Protein AF-A0A9P8L821-F1 (afdb_monomer)

Sequence (144 aa):
MRPSTRLLAAAARFLEPGTPTGLTGLFTHPAPRSTLIYLYSSTLDKLRALPESSVYRRSTEALTKQRLKIVESIEPAGYKEWQERVKRQLAERAEASVAPEGGVALEGGGRLRAVYDNREFVATKLEPEYDEREVEWDGETGSP

pLDDT: mean 72.11, std 20.36, range [26.19, 97.94]

Nearest PDB structures (foldseek):
  7zm7-assembly1_F  TM=6.544E-01  e=6.321E-09  Thermochaetoides thermophila DSM 1495
  7aqr-assembly1_V  TM=5.957E-01  e=1.735E-03  Arabidopsis thaliana
  7zeb-assembly1_f  TM=6.210E-01  e=1.540E-02  Ovis aries
  8e73-assembly1_A5  TM=4.551E-01  e=1.191E-02  Vigna radiata
  8ueo-assembly1_1V  TM=6.867E-01  e=1.768E-01  Sus scrofa

Foldseek 3Di:
DPDPPPPPPPVDVDDDFQPDPSDPPDTDHHDVLLVLLVVLLVVLVVLVVDDPPDPVSVVSNVVSVVVNVVSVPDDDPCNVVVVVVVVVVCVVVVVVDPDDPDDQDDDPDAQRFDQGPNDTGGHDDDDPDDDCVVDPDPPDDDDD

Secondary structure (DSSP, 8-state):
------------SSPPTT-B-SSTT-BPPS-HHHHHHHHHHHHHHHHHTS-TT-HHHHHHHHHHHHHHHHHHH-PPTTHHHHHHHHHHHHHHHHHH----TT----SSSPPEEEEETTEEEEEPPPPP---TTTS---S-----

Mean predicted aligned error: 13.56 Å

Organism: NCBI:txid265104

Solvent-accessible surface area (backbone atoms only — not comparable to full-atom values): 9538 Å² total; per-residue (Å²): 132,82,82,82,74,73,74,68,73,73,88,57,96,67,83,59,59,70,39,77,70,82,48,89,96,41,63,33,65,81,59,58,68,65,49,50,51,52,50,44,54,54,49,54,58,61,44,64,79,50,61,83,85,37,67,67,47,53,53,50,47,54,53,44,54,51,52,47,52,54,60,68,71,58,80,63,89,65,47,65,62,48,50,52,53,50,51,50,54,48,49,61,45,48,74,72,55,84,70,76,90,91,67,88,82,84,76,84,94,69,64,48,75,47,76,52,94,96,39,82,39,78,43,77,78,72,77,77,84,81,48,76,89,79,49,75,84,86,81,71,87,74,84,132

Radius of gyration: 20.3 Å; Cα contacts (8 Å, |Δi|>4): 74; chains: 1; bounding box: 46×42×58 Å

InterPro domains:
  IPR006806 NADH dehydrogenase [ubiquinone] 1 alpha subcomplex subunit 5 [PF04716] (25-92)
  IPR006806 NADH dehydrogenase [ubiquinone] 1 alpha subcomplex subunit 5 [PTHR12653] (18-80)

Structure (mmCIF, N/CA/C/O backbone):
data_AF-A0A9P8L821-F1
#
_entry.id   AF-A0A9P8L821-F1
#
loop_
_atom_site.group_PDB
_atom_site.id
_atom_site.type_symbol
_atom_site.label_atom_id
_atom_site.label_alt_id
_atom_site.label_comp_id
_atom_site.label_asym_id
_atom_site.label_entity_id
_atom_site.label_seq_id
_atom_site.pdbx_PDB_ins_code
_atom_site.Cartn_x
_atom_site.Cartn_y
_atom_site.Cartn_z
_atom_site.occupancy
_atom_site.B_iso_or_equiv
_atom_site.auth_seq_id
_atom_site.auth_comp_id
_atom_site.auth_asym_id
_atom_site.auth_atom_id
_atom_site.pdbx_PDB_model_num
ATOM 1 N N . MET A 1 1 ? -11.908 21.048 -39.666 1.00 52.88 1 MET A N 1
ATOM 2 C CA . MET A 1 1 ? -12.479 20.521 -38.406 1.00 52.88 1 MET A CA 1
ATOM 3 C C . MET A 1 1 ? -11.895 19.135 -38.194 1.00 52.88 1 MET A C 1
ATOM 5 O O . MET A 1 1 ? -12.103 18.280 -39.043 1.00 52.88 1 MET A O 1
ATOM 9 N N . ARG A 1 2 ? -11.058 18.939 -37.168 1.00 53.50 2 ARG A N 1
ATOM 10 C CA . ARG A 1 2 ? -10.464 17.623 -36.884 1.00 53.50 2 ARG A CA 1
ATOM 11 C C . ARG A 1 2 ? -11.549 16.732 -36.260 1.00 53.50 2 ARG A C 1
ATOM 13 O O . ARG A 1 2 ? -12.230 17.219 -35.358 1.00 53.50 2 ARG A O 1
ATOM 20 N N . PRO A 1 3 ? -11.757 15.497 -36.741 1.00 52.59 3 PRO A N 1
ATOM 21 C CA . PRO A 1 3 ? -12.810 14.634 -36.226 1.00 52.59 3 PRO A CA 1
ATOM 22 C C . PRO A 1 3 ? -12.539 14.319 -34.753 1.00 52.59 3 PRO A C 1
ATOM 24 O O . PRO A 1 3 ? -11.490 13.799 -34.385 1.00 52.59 3 PRO A O 1
ATOM 27 N N . SER A 1 4 ? -13.501 14.666 -33.907 1.00 54.91 4 SER A N 1
ATOM 28 C CA . SER A 1 4 ? -13.530 14.421 -32.469 1.00 54.91 4 SER A CA 1
ATOM 29 C C . SER A 1 4 ? -13.920 12.972 -32.166 1.00 54.91 4 SER A C 1
ATOM 31 O O . SER A 1 4 ? -14.837 12.700 -31.395 1.00 54.91 4 SER A O 1
ATOM 33 N N . THR A 1 5 ? -13.203 12.006 -32.739 1.00 58.34 5 THR A N 1
ATOM 34 C CA . THR A 1 5 ? -13.164 10.662 -32.162 1.00 58.34 5 THR A CA 1
ATOM 35 C C . THR A 1 5 ? -12.286 10.763 -30.925 1.00 58.34 5 THR A C 1
ATOM 37 O O . THR A 1 5 ? -11.068 10.611 -31.000 1.00 58.34 5 THR A O 1
ATOM 40 N N . ARG A 1 6 ? -12.900 11.125 -29.790 1.00 55.34 6 ARG A N 1
ATOM 41 C CA . ARG A 1 6 ? -12.283 10.977 -28.470 1.00 55.34 6 ARG A CA 1
ATOM 42 C C . ARG A 1 6 ? -11.672 9.584 -28.443 1.00 55.34 6 ARG A C 1
ATOM 44 O O . ARG A 1 6 ? -12.403 8.609 -28.598 1.00 55.34 6 ARG A O 1
ATOM 51 N N . LEU A 1 7 ? 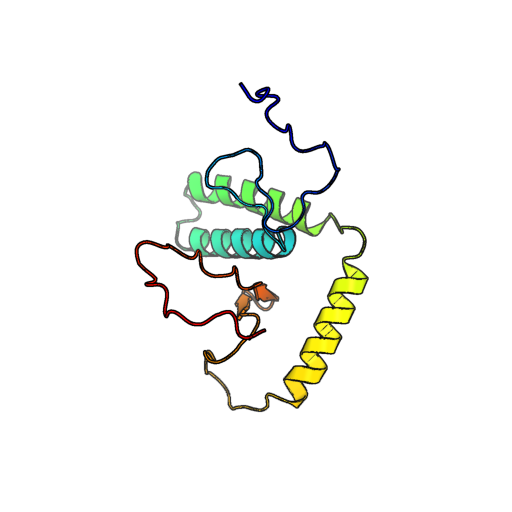-10.349 9.526 -28.330 1.00 53.44 7 LEU A N 1
ATOM 52 C CA . LEU A 1 7 ? -9.600 8.310 -28.071 1.00 53.44 7 LEU A CA 1
ATOM 53 C C . LEU A 1 7 ? -10.202 7.683 -26.811 1.00 53.44 7 LEU A C 1
ATOM 55 O O . LEU A 1 7 ? -9.821 8.023 -25.695 1.00 53.44 7 LEU A O 1
ATOM 59 N N . LEU A 1 8 ? -11.189 6.801 -26.976 1.00 54.53 8 LEU A N 1
ATOM 60 C CA . LEU A 1 8 ? -11.392 5.736 -26.015 1.00 54.53 8 LEU A CA 1
ATOM 61 C C . LEU A 1 8 ? -10.034 5.056 -25.983 1.00 54.53 8 LEU A C 1
ATOM 63 O O . LEU A 1 8 ? -9.595 4.569 -27.028 1.00 54.53 8 LEU A O 1
ATOM 67 N N . ALA A 1 9 ? -9.334 5.146 -24.848 1.00 55.88 9 ALA A N 1
ATOM 68 C CA . ALA A 1 9 ? -8.105 4.403 -24.634 1.00 55.88 9 ALA A CA 1
ATOM 69 C C . ALA A 1 9 ? -8.353 3.008 -25.204 1.00 55.88 9 ALA A C 1
ATOM 71 O O . ALA A 1 9 ? -9.324 2.352 -24.807 1.00 55.88 9 ALA A O 1
ATOM 72 N N . ALA A 1 10 ? -7.585 2.631 -26.234 1.00 51.03 10 ALA A N 1
ATOM 73 C CA . ALA A 1 10 ? -7.690 1.306 -26.819 1.00 51.03 10 ALA A CA 1
ATOM 74 C C . ALA A 1 10 ? -7.726 0.333 -25.643 1.00 51.03 10 ALA A C 1
ATOM 76 O O . ALA A 1 10 ? -6.937 0.500 -24.714 1.00 51.03 10 ALA A O 1
ATOM 77 N N . ALA A 1 11 ? -8.696 -0.584 -25.630 1.00 53.00 11 ALA A N 1
ATOM 78 C CA . ALA A 1 11 ? -8.953 -1.490 -24.516 1.00 53.00 11 ALA A CA 1
ATOM 79 C C . ALA A 1 11 ? -7.814 -2.518 -24.373 1.00 53.00 11 ALA A C 1
ATOM 81 O O . ALA A 1 11 ? -8.008 -3.725 -24.491 1.00 53.00 11 ALA A O 1
ATOM 82 N N . ALA A 1 12 ? -6.591 -2.039 -24.167 1.00 57.56 12 ALA A N 1
ATOM 83 C CA . ALA A 1 12 ? -5.488 -2.807 -23.666 1.00 57.56 12 ALA A CA 1
ATOM 84 C C . ALA A 1 12 ? -5.850 -3.217 -22.240 1.00 57.56 12 ALA A C 1
ATOM 86 O O . ALA A 1 12 ? -6.407 -2.448 -21.455 1.00 57.56 12 ALA A O 1
ATOM 87 N N . ARG A 1 13 ? -5.536 -4.466 -21.905 1.00 67.38 13 ARG A N 1
ATOM 88 C CA . ARG A 1 13 ? -5.825 -5.046 -20.588 1.00 67.38 13 ARG A CA 1
ATOM 89 C C . ARG A 1 13 ? -5.113 -4.295 -19.450 1.00 67.38 13 ARG A C 1
ATOM 91 O O . ARG A 1 13 ? -5.531 -4.416 -18.303 1.00 67.38 13 ARG A O 1
ATOM 98 N N . PHE A 1 14 ? -4.062 -3.535 -19.774 1.00 72.56 14 PHE A N 1
ATOM 99 C CA . PHE A 1 14 ? -3.253 -2.739 -18.855 1.00 72.56 14 PHE A CA 1
ATOM 100 C C . PHE A 1 14 ? -2.971 -1.356 -19.450 1.00 72.56 14 PHE A C 1
ATOM 102 O O . PHE A 1 14 ? -2.762 -1.235 -20.655 1.00 72.56 14 PHE A O 1
ATOM 109 N N . LEU A 1 15 ? -2.959 -0.336 -18.591 1.00 81.38 15 LEU A N 1
ATOM 110 C CA . LEU A 1 15 ? -2.599 1.033 -18.952 1.00 81.38 15 LEU A CA 1
ATOM 111 C C . LEU A 1 15 ? -1.094 1.239 -18.770 1.00 81.38 15 LEU A C 1
ATOM 113 O O . LEU A 1 15 ? -0.510 0.749 -17.800 1.00 81.38 15 LEU A O 1
ATOM 117 N N . GLU A 1 16 ? -0.478 1.978 -19.687 1.00 82.38 16 GLU A N 1
ATOM 118 C CA . GLU A 1 16 ? 0.939 2.325 -19.596 1.00 82.38 16 GLU A CA 1
ATOM 119 C C . GLU A 1 16 ? 1.156 3.459 -18.581 1.00 82.38 16 GLU A C 1
ATOM 121 O O . GLU A 1 16 ? 0.366 4.409 -18.548 1.00 82.38 16 GLU A O 1
ATOM 126 N N . PRO A 1 17 ? 2.213 3.404 -17.753 1.00 85.00 17 PRO A N 1
ATOM 127 C CA . PRO A 1 17 ? 2.541 4.471 -16.810 1.00 85.00 17 PRO A CA 1
ATOM 128 C C . PRO A 1 17 ? 2.606 5.856 -17.467 1.00 85.00 17 PRO A C 1
ATOM 130 O O . PRO A 1 17 ? 3.153 5.998 -18.554 1.00 85.00 17 PRO A O 1
ATOM 133 N N . GLY A 1 18 ? 2.060 6.881 -16.809 1.00 80.94 18 GLY A N 1
ATOM 134 C CA . GLY A 1 18 ? 2.084 8.266 -17.301 1.00 80.94 18 GLY A CA 1
ATOM 135 C C . GLY A 1 18 ? 1.086 8.577 -18.421 1.00 80.94 18 GLY A C 1
ATOM 136 O O . GLY A 1 18 ? 0.872 9.743 -18.737 1.00 80.94 18 GLY A O 1
ATOM 137 N N . THR A 1 19 ? 0.408 7.575 -18.989 1.00 83.69 19 THR A N 1
ATOM 138 C CA . THR A 1 19 ? -0.613 7.824 -20.017 1.00 83.69 19 THR A CA 1
ATOM 139 C C . THR A 1 19 ? -1.906 8.391 -19.421 1.00 83.69 19 THR A C 1
ATOM 141 O O . THR A 1 19 ? -2.259 8.064 -18.276 1.00 83.69 19 THR A O 1
ATOM 144 N N . PRO A 1 20 ? -2.640 9.238 -20.170 1.00 85.19 20 PRO A N 1
ATOM 145 C CA . PRO A 1 20 ? -3.917 9.776 -19.719 1.00 85.19 20 PRO A CA 1
ATOM 146 C C . PRO A 1 20 ? -4.964 8.663 -19.615 1.00 85.19 20 PRO A C 1
ATOM 148 O O . PRO A 1 20 ? -5.183 7.897 -20.550 1.00 85.19 20 PRO A O 1
ATOM 151 N N . THR A 1 21 ? -5.674 8.613 -18.489 1.00 82.25 21 THR A N 1
ATOM 152 C CA . THR A 1 21 ? -6.713 7.596 -18.225 1.00 82.25 21 THR A CA 1
ATOM 153 C C . THR A 1 21 ? -8.048 7.880 -18.931 1.00 82.25 21 THR A C 1
ATOM 155 O O . THR A 1 21 ? -9.003 7.118 -18.800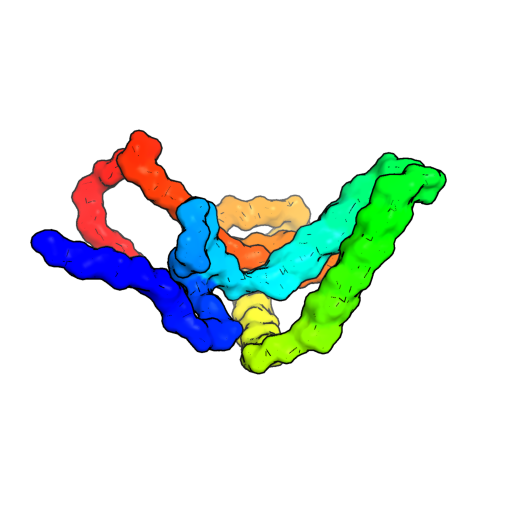 1.00 82.25 21 THR A O 1
ATOM 158 N N . GLY A 1 22 ? -8.146 9.000 -19.654 1.00 81.31 22 GLY A N 1
ATOM 159 C CA . GLY A 1 22 ? -9.405 9.546 -20.174 1.00 81.31 22 GLY A CA 1
ATOM 160 C C . GLY A 1 22 ? -10.169 10.407 -19.159 1.00 81.31 22 GLY A C 1
ATOM 161 O O . GLY A 1 22 ? -11.149 11.053 -19.529 1.00 81.31 22 GLY A O 1
ATOM 162 N N . LEU A 1 23 ? -9.701 10.464 -17.908 1.00 81.88 23 LEU A N 1
ATOM 163 C CA . LEU A 1 23 ? -10.150 11.406 -16.887 1.00 81.88 23 LEU A CA 1
ATOM 164 C C . LEU A 1 23 ? -9.153 12.567 -16.799 1.00 81.88 23 LEU A C 1
ATOM 166 O O . LEU A 1 23 ? -7.941 12.365 -16.731 1.00 81.88 23 LEU A O 1
ATOM 170 N N . THR A 1 24 ? -9.662 13.797 -16.825 1.00 83.62 24 THR A N 1
ATOM 171 C CA . THR A 1 24 ? -8.834 15.007 -16.733 1.00 83.62 24 THR A CA 1
ATOM 172 C C . THR A 1 24 ? -8.134 15.077 -15.379 1.00 83.62 24 THR A C 1
ATOM 174 O O . THR A 1 24 ? -8.784 14.885 -14.352 1.00 83.62 24 THR A O 1
ATOM 177 N N . GLY A 1 25 ? -6.831 15.371 -15.377 1.00 83.38 25 GLY A N 1
ATOM 178 C CA . GLY A 1 25 ? -6.024 15.471 -14.155 1.00 83.38 25 GLY A CA 1
ATOM 179 C C . GLY A 1 25 ? -5.677 14.128 -13.502 1.00 83.38 25 GLY A C 1
ATOM 180 O O . GLY A 1 25 ? -5.163 14.115 -12.389 1.00 83.38 25 GLY A O 1
ATOM 181 N N . LEU A 1 26 ? -5.956 12.994 -14.161 1.00 84.88 26 LEU A N 1
ATOM 182 C CA . LEU A 1 26 ? -5.622 11.671 -13.638 1.00 84.88 26 LEU A CA 1
ATOM 183 C C . LEU A 1 26 ? -4.778 10.868 -14.630 1.00 84.88 26 LEU A C 1
ATOM 185 O O . LEU A 1 26 ? -5.274 10.334 -15.630 1.00 84.88 26 LEU A O 1
ATOM 189 N N . PHE A 1 27 ? -3.498 10.738 -14.297 1.00 87.56 27 PHE A N 1
ATOM 190 C CA . PHE A 1 27 ? -2.526 9.949 -15.045 1.00 87.56 27 PHE A CA 1
ATOM 191 C C . PHE A 1 27 ? -2.406 8.524 -14.504 1.00 87.56 27 PHE A C 1
ATOM 193 O O . PHE A 1 27 ? -2.686 8.239 -13.337 1.00 87.56 27 PHE A O 1
ATOM 200 N N . THR A 1 28 ? -1.967 7.611 -15.367 1.00 87.25 28 THR A N 1
ATOM 201 C CA . THR A 1 28 ? -1.763 6.211 -14.998 1.00 87.25 28 THR A CA 1
ATOM 202 C C . THR A 1 28 ? -0.562 6.060 -14.066 1.00 87.25 28 THR A C 1
ATOM 204 O O . THR A 1 28 ? 0.561 6.442 -14.394 1.00 87.25 28 THR A O 1
ATOM 207 N N . HIS A 1 29 ? -0.785 5.447 -12.906 1.00 86.12 29 HIS A N 1
ATOM 208 C CA . HIS A 1 29 ? 0.255 5.244 -11.904 1.00 86.12 29 HIS A CA 1
ATOM 209 C C . HIS A 1 29 ? 1.254 4.135 -12.323 1.00 86.12 29 HIS A C 1
ATOM 211 O O . HIS A 1 29 ? 0.815 3.054 -12.718 1.00 86.12 29 HIS A O 1
ATOM 217 N N . PRO A 1 30 ? 2.584 4.320 -12.157 1.00 83.50 30 PRO A N 1
ATOM 218 C CA . PRO A 1 30 ? 3.605 3.358 -12.601 1.00 83.50 30 PRO A CA 1
ATOM 219 C C . PRO A 1 30 ? 3.633 2.031 -11.830 1.00 83.50 30 PRO A C 1
ATOM 221 O O . PRO A 1 30 ? 3.906 0.981 -12.402 1.00 83.50 30 PRO A O 1
ATOM 224 N N . ALA A 1 31 ? 3.368 2.064 -10.523 1.00 83.44 31 ALA A N 1
ATOM 225 C CA . ALA A 1 31 ? 3.405 0.890 -9.644 1.00 83.44 31 ALA A CA 1
ATOM 226 C C . ALA A 1 31 ? 2.159 0.803 -8.732 1.00 83.44 31 ALA A C 1
ATOM 228 O O . ALA A 1 31 ? 2.248 1.051 -7.531 1.00 83.44 31 ALA A O 1
ATOM 229 N N . PRO A 1 32 ? 0.963 0.503 -9.273 1.00 87.25 32 PRO A N 1
ATOM 230 C CA . PRO A 1 32 ? -0.290 0.617 -8.521 1.00 87.25 32 PRO A CA 1
ATOM 231 C C . PRO A 1 32 ? -0.398 -0.377 -7.352 1.00 87.25 32 PRO A C 1
ATOM 233 O O . PRO A 1 32 ? -0.922 -0.025 -6.300 1.00 87.25 32 PRO A O 1
ATOM 236 N N . ARG A 1 33 ? 0.123 -1.607 -7.490 1.00 87.19 33 ARG A N 1
ATOM 237 C CA . ARG A 1 33 ? 0.019 -2.648 -6.447 1.00 87.19 33 ARG A CA 1
ATOM 238 C C . ARG A 1 33 ? 0.761 -2.271 -5.164 1.00 87.19 33 ARG A C 1
ATOM 240 O O . ARG A 1 33 ? 0.177 -2.344 -4.088 1.00 87.19 33 ARG A O 1
ATOM 247 N N . SER A 1 34 ? 2.030 -1.874 -5.265 1.00 86.31 34 SER A N 1
ATOM 248 C CA . SER A 1 34 ? 2.835 -1.484 -4.099 1.00 86.31 34 SER A CA 1
ATOM 249 C C . SER A 1 34 ? 2.250 -0.257 -3.404 1.00 86.31 34 SER A C 1
ATOM 251 O O . SER A 1 34 ? 2.145 -0.251 -2.180 1.00 86.31 34 SER A O 1
ATOM 253 N N . THR A 1 35 ? 1.795 0.733 -4.177 1.00 88.06 35 THR A N 1
ATOM 254 C CA . THR A 1 35 ? 1.132 1.926 -3.637 1.00 88.06 35 THR A CA 1
ATOM 255 C C . THR A 1 35 ? -0.169 1.578 -2.917 1.00 88.06 35 THR A C 1
ATOM 257 O O . THR A 1 35 ? -0.401 2.083 -1.825 1.00 88.06 35 THR A O 1
ATOM 260 N N . LEU A 1 36 ? -1.001 0.681 -3.460 1.00 91.94 36 LEU A N 1
ATOM 261 C CA . LEU A 1 36 ? -2.232 0.248 -2.787 1.00 91.94 36 LEU A CA 1
ATOM 262 C C . LEU A 1 36 ? -1.954 -0.459 -1.458 1.00 91.94 36 LEU A C 1
ATOM 264 O O . LEU A 1 36 ? -2.639 -0.183 -0.477 1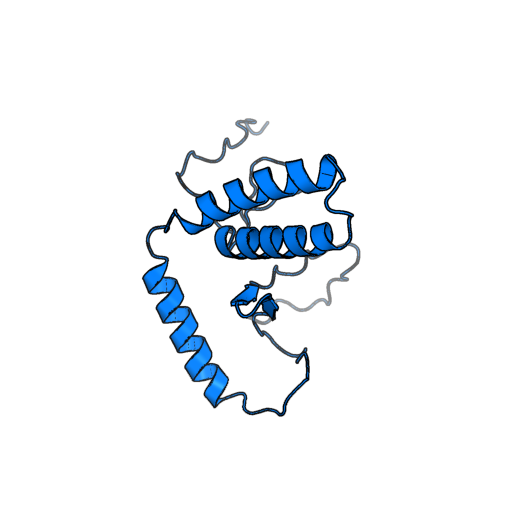.00 91.94 36 LEU A O 1
ATOM 268 N N . ILE A 1 37 ? -0.945 -1.335 -1.407 1.00 91.06 37 ILE A N 1
ATOM 269 C CA . ILE A 1 37 ? -0.554 -2.009 -0.161 1.00 91.06 37 ILE A CA 1
ATOM 270 C C . ILE A 1 37 ? -0.115 -0.972 0.880 1.00 91.06 37 ILE A C 1
ATOM 272 O O . ILE A 1 37 ? -0.616 -1.007 2.002 1.00 91.06 37 ILE A O 1
ATOM 276 N N . TYR A 1 38 ? 0.743 -0.022 0.494 1.00 89.00 38 TYR A N 1
ATOM 277 C CA . TYR A 1 38 ? 1.198 1.066 1.366 1.00 89.00 38 TYR A CA 1
ATOM 278 C C . TYR A 1 38 ? 0.041 1.945 1.869 1.00 89.00 38 TYR A C 1
ATOM 280 O O . TYR A 1 38 ? -0.051 2.257 3.056 1.00 89.00 38 TYR A O 1
ATOM 288 N N . LEU A 1 39 ? -0.873 2.339 0.979 1.00 92.00 39 LEU A N 1
ATOM 289 C CA . LEU A 1 39 ? -2.022 3.160 1.351 1.00 92.00 39 LEU A CA 1
ATOM 290 C C . LEU A 1 39 ? -2.936 2.410 2.320 1.00 92.00 39 LEU A C 1
ATOM 292 O O . LEU A 1 39 ? -3.336 2.974 3.335 1.00 92.00 39 LEU A O 1
ATOM 296 N N . TYR A 1 40 ? -3.236 1.137 2.059 1.00 95.25 40 TYR A N 1
ATOM 297 C CA . TYR A 1 40 ? -4.081 0.348 2.949 1.00 95.25 40 TYR A CA 1
ATOM 298 C C . TYR A 1 40 ? -3.433 0.108 4.311 1.00 95.25 40 TYR A C 1
ATOM 300 O O . TYR A 1 40 ? -4.109 0.302 5.322 1.00 95.25 40 TYR A O 1
ATOM 308 N N . SER A 1 41 ? -2.138 -0.210 4.376 1.00 92.56 41 SER A N 1
ATOM 309 C CA . SER A 1 41 ? -1.439 -0.329 5.661 1.00 92.56 41 SER A CA 1
ATOM 310 C C . SER A 1 41 ? -1.433 1.002 6.422 1.00 92.56 41 SER A C 1
ATOM 312 O O . SER A 1 41 ? -1.807 1.036 7.592 1.00 92.56 41 SER A O 1
ATOM 314 N N . SER A 1 42 ? -1.141 2.116 5.740 1.00 91.12 42 SER A N 1
ATOM 315 C CA . SER A 1 42 ? -1.183 3.455 6.341 1.00 91.12 42 SER A CA 1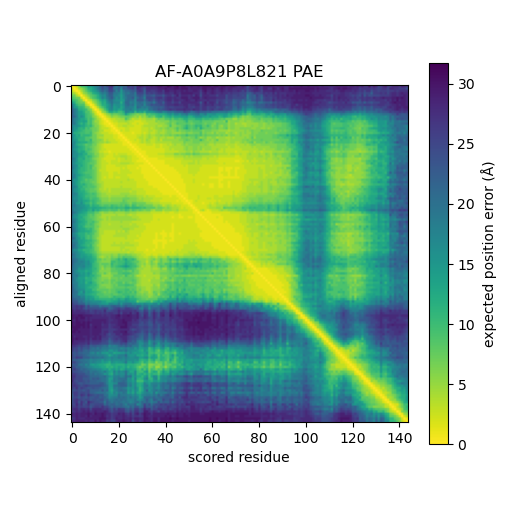
ATOM 316 C C . SER A 1 42 ? -2.573 3.818 6.866 1.00 91.12 42 SER A C 1
ATOM 318 O O . SER A 1 42 ? -2.710 4.374 7.957 1.00 91.12 42 SER A O 1
ATOM 320 N N . THR A 1 43 ? -3.630 3.479 6.122 1.00 94.00 43 THR A N 1
ATOM 321 C CA . THR A 1 43 ? -5.002 3.720 6.584 1.00 94.00 43 THR A CA 1
ATOM 322 C C . THR A 1 43 ? -5.358 2.876 7.803 1.00 94.00 43 THR A C 1
ATOM 324 O O . THR A 1 43 ? -5.965 3.413 8.724 1.00 94.00 43 THR A O 1
ATOM 327 N N . LEU A 1 44 ? -4.964 1.598 7.856 1.00 94.31 44 LEU A N 1
ATOM 328 C CA . LEU A 1 44 ? -5.246 0.731 9.005 1.00 94.31 44 LEU A CA 1
ATOM 329 C C . LEU A 1 44 ? -4.608 1.260 10.287 1.00 94.31 44 LEU A C 1
ATOM 331 O O . LEU A 1 44 ? -5.230 1.200 11.343 1.00 94.31 44 LEU A O 1
ATOM 335 N N . ASP A 1 45 ? -3.418 1.839 10.202 1.00 92.94 45 ASP A N 1
ATOM 336 C CA . ASP A 1 45 ? -2.759 2.381 11.387 1.00 92.94 45 ASP A CA 1
ATOM 337 C C . ASP A 1 45 ? -3.323 3.729 11.806 1.00 92.94 45 ASP A C 1
ATOM 339 O O . ASP A 1 45 ? -3.519 3.958 12.998 1.00 92.94 45 ASP A O 1
ATOM 343 N N . LYS A 1 46 ? -3.697 4.587 10.850 1.00 93.88 46 LYS A N 1
ATOM 344 C CA . LYS A 1 46 ? -4.457 5.808 11.162 1.00 93.88 46 LYS A CA 1
ATOM 345 C C . LYS A 1 46 ? -5.787 5.480 11.847 1.00 93.88 46 LYS A C 1
ATOM 347 O O . LYS A 1 46 ? -6.204 6.206 12.745 1.00 93.88 46 LYS A O 1
ATOM 352 N N . LEU A 1 47 ? -6.434 4.373 11.476 1.00 94.81 47 LEU A N 1
ATOM 353 C CA . LEU A 1 47 ? -7.670 3.916 12.115 1.00 94.81 47 LEU A CA 1
ATOM 354 C C . LEU A 1 47 ? -7.462 3.441 13.562 1.00 94.81 47 LEU A C 1
ATOM 356 O O . LEU A 1 47 ? -8.410 3.521 14.342 1.00 94.81 47 LEU A O 1
ATOM 360 N N . ARG A 1 48 ? -6.248 3.030 13.965 1.00 93.19 48 ARG A N 1
ATOM 361 C CA . ARG A 1 48 ? -5.960 2.638 15.362 1.00 93.19 48 ARG A CA 1
ATOM 362 C C . ARG A 1 48 ? -6.130 3.792 16.351 1.00 93.19 48 ARG A C 1
ATOM 364 O O . ARG A 1 48 ? -6.398 3.532 17.519 1.00 93.19 48 ARG A O 1
ATOM 371 N N . ALA A 1 49 ? -6.015 5.042 15.894 1.00 94.81 49 ALA A N 1
ATOM 372 C CA . ALA A 1 49 ? -6.242 6.225 16.725 1.00 94.81 49 ALA A CA 1
ATOM 373 C C . ALA A 1 49 ? -7.715 6.395 17.148 1.00 94.81 49 ALA A C 1
ATOM 375 O O . ALA A 1 49 ? -8.007 7.108 18.106 1.00 94.81 49 ALA A O 1
ATOM 376 N N . LEU A 1 50 ? -8.653 5.750 16.447 1.00 94.69 50 LEU A N 1
ATOM 377 C CA . LEU A 1 50 ? -10.0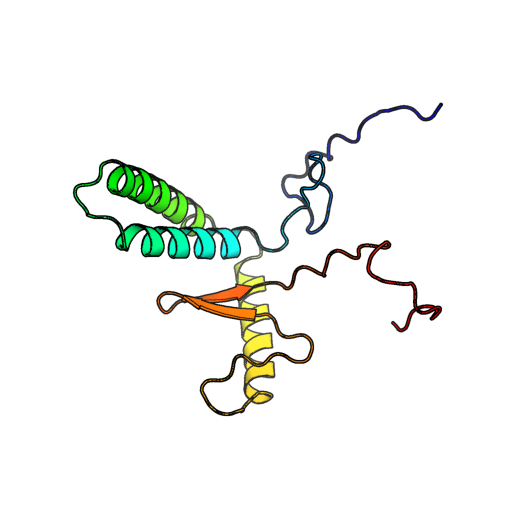75 5.765 16.787 1.00 94.69 50 LEU A CA 1
ATOM 378 C C . LEU A 1 50 ? -10.401 4.648 17.791 1.00 94.69 50 LEU A C 1
ATOM 380 O O . LEU A 1 50 ? -9.779 3.591 17.744 1.00 94.69 50 LEU A O 1
ATOM 384 N N . PRO A 1 51 ? -11.408 4.802 18.664 1.00 96.25 51 PRO A N 1
ATOM 385 C CA . PRO A 1 51 ? -11.808 3.741 19.587 1.00 96.25 51 PRO A CA 1
ATOM 386 C C . PRO A 1 51 ? -12.407 2.527 18.852 1.00 96.25 51 PRO A C 1
ATOM 388 O O . PRO A 1 51 ? -13.109 2.676 17.847 1.00 96.25 51 PRO A O 1
ATOM 391 N N . GLU A 1 52 ? -12.177 1.319 19.380 1.00 93.31 52 GLU A N 1
ATOM 392 C CA . GLU A 1 52 ? -12.658 0.049 18.795 1.00 93.31 52 GLU A CA 1
ATOM 393 C C . GLU A 1 52 ? -14.185 -0.077 18.758 1.00 93.31 52 GLU A C 1
ATOM 395 O O . GLU A 1 52 ? -14.738 -0.752 17.891 1.00 93.31 52 GLU A O 1
ATOM 400 N N . SER A 1 53 ? -14.884 0.612 19.662 1.00 94.19 53 SER A N 1
ATOM 401 C CA . SER A 1 53 ? -16.348 0.658 19.698 1.00 94.19 53 SER A CA 1
ATOM 402 C C . SER A 1 53 ? -16.960 1.479 18.559 1.00 94.19 53 SER A C 1
ATOM 404 O O . SER A 1 53 ? -18.165 1.387 18.318 1.00 94.19 53 SER A O 1
ATOM 406 N N . SER A 1 54 ? -16.165 2.286 17.846 1.00 95.81 54 SER A N 1
ATOM 407 C CA . SER A 1 54 ? -16.687 3.109 16.760 1.00 95.81 54 SER A CA 1
ATOM 408 C C . SER A 1 54 ? -17.086 2.248 15.557 1.00 95.81 54 SER A C 1
ATOM 410 O O . SER A 1 54 ? -16.291 1.501 14.980 1.00 95.81 54 SER A O 1
ATOM 412 N N . VAL A 1 55 ? -18.345 2.393 15.133 1.00 96.94 55 VAL A N 1
ATOM 413 C CA . VAL A 1 55 ? -18.890 1.683 13.964 1.00 96.94 55 VAL A CA 1
ATOM 414 C C . VAL A 1 55 ? -18.090 2.015 12.701 1.00 96.94 55 VAL A C 1
ATOM 416 O O . VAL A 1 55 ? -17.854 1.133 11.877 1.00 96.94 55 VAL A O 1
ATOM 419 N N . TYR A 1 56 ? -17.621 3.262 12.584 1.00 96.94 56 TYR A N 1
ATOM 420 C CA . TYR A 1 56 ? -16.771 3.708 11.482 1.00 96.94 56 TYR A CA 1
ATOM 421 C C . TYR A 1 56 ? -15.441 2.945 11.422 1.00 96.94 56 TYR A C 1
ATOM 423 O O . TYR A 1 56 ? -15.096 2.431 10.360 1.00 96.94 56 TYR A O 1
ATOM 431 N N . ARG A 1 57 ? -14.707 2.804 12.540 1.00 97.31 57 ARG A N 1
ATOM 432 C CA . ARG A 1 57 ? -13.444 2.044 12.562 1.00 97.31 57 ARG A CA 1
ATOM 433 C C . ARG A 1 57 ? -13.680 0.591 12.170 1.00 97.31 57 ARG A C 1
ATOM 435 O O . ARG A 1 57 ? -12.995 0.075 11.296 1.00 97.31 57 ARG A O 1
ATOM 442 N N . ARG A 1 58 ? -14.692 -0.058 12.751 1.00 96.44 58 ARG A N 1
ATOM 443 C CA . ARG A 1 58 ? -14.996 -1.467 12.463 1.00 96.44 58 ARG A CA 1
ATOM 444 C C . ARG A 1 58 ? -15.337 -1.708 10.989 1.00 96.44 58 ARG A C 1
ATOM 446 O O . ARG A 1 58 ? -14.846 -2.672 10.403 1.00 96.44 58 ARG A O 1
ATOM 453 N N . SER A 1 59 ? -16.177 -0.859 10.393 1.00 97.12 59 SER A N 1
ATOM 454 C CA . SER A 1 59 ? -16.593 -1.011 8.993 1.00 97.12 59 SER A CA 1
ATOM 455 C C . SER A 1 59 ? -15.448 -0.723 8.021 1.00 97.12 59 SER A C 1
ATOM 457 O O . SER A 1 59 ? -15.219 -1.502 7.092 1.00 97.12 59 SER A O 1
ATOM 459 N N . THR A 1 60 ? -14.685 0.345 8.263 1.00 97.31 60 THR A N 1
ATOM 460 C CA . THR A 1 60 ? -13.536 0.715 7.428 1.00 97.31 60 THR A CA 1
ATOM 461 C C . THR A 1 60 ? -12.398 -0.290 7.542 1.00 97.31 60 THR A C 1
ATOM 463 O O . THR A 1 60 ? -11.857 -0.690 6.517 1.00 97.31 60 THR A O 1
ATOM 466 N N . GLU A 1 61 ? -12.080 -0.794 8.737 1.00 96.69 61 GLU A N 1
ATOM 467 C CA . GLU A 1 61 ? -11.076 -1.848 8.898 1.00 96.69 61 GLU A CA 1
ATOM 468 C C . GLU A 1 61 ? -11.458 -3.126 8.149 1.00 96.69 61 GLU A C 1
ATOM 470 O O . GLU A 1 61 ? -10.611 -3.703 7.469 1.00 96.69 61 GLU A O 1
ATOM 475 N N . ALA A 1 62 ? -12.713 -3.573 8.252 1.00 97.06 62 ALA A N 1
ATOM 476 C CA . ALA A 1 62 ? -13.172 -4.777 7.564 1.00 97.06 62 ALA A CA 1
ATOM 477 C C . ALA A 1 62 ? -13.035 -4.638 6.039 1.00 97.06 62 ALA A C 1
ATOM 479 O O . ALA A 1 62 ? -12.481 -5.520 5.378 1.00 97.06 62 ALA A O 1
ATOM 480 N N . LEU A 1 63 ? -13.472 -3.500 5.491 1.00 97.25 63 LEU A N 1
ATOM 481 C CA . LEU A 1 63 ? -13.389 -3.206 4.062 1.00 97.25 63 LEU A CA 1
ATOM 482 C C . LEU A 1 63 ? -11.936 -3.083 3.585 1.00 97.25 63 LEU A C 1
ATOM 484 O O . LEU A 1 63 ? -11.569 -3.657 2.557 1.00 97.25 63 LEU A O 1
ATOM 488 N N . THR A 1 64 ? -11.091 -2.375 4.333 1.00 97.19 64 THR A N 1
ATOM 489 C CA . THR A 1 64 ? -9.678 -2.188 3.984 1.00 97.19 64 THR A CA 1
ATOM 490 C C . THR A 1 64 ? -8.907 -3.502 4.070 1.00 97.19 64 THR A C 1
ATOM 492 O O . THR A 1 64 ? -8.171 -3.826 3.140 1.00 97.19 64 THR A O 1
ATOM 495 N N . LYS A 1 65 ? -9.125 -4.319 5.111 1.00 96.88 65 LYS A N 1
ATOM 496 C CA . LYS A 1 65 ? -8.523 -5.660 5.242 1.00 96.88 65 LYS A CA 1
ATOM 497 C C . LYS A 1 65 ? -8.934 -6.578 4.090 1.00 96.88 65 LYS A C 1
ATOM 499 O O . LYS A 1 65 ? -8.092 -7.279 3.534 1.00 96.88 65 LYS A O 1
ATOM 504 N N . GLN A 1 66 ? -10.206 -6.547 3.685 1.00 97.94 66 GLN A N 1
ATOM 505 C CA . GLN A 1 66 ? -10.682 -7.313 2.532 1.00 97.94 66 GLN A CA 1
ATOM 506 C C . GLN A 1 66 ? -9.979 -6.882 1.237 1.00 97.94 66 GLN A C 1
ATOM 508 O O . GLN A 1 66 ? -9.504 -7.732 0.485 1.00 97.94 66 GLN A O 1
ATOM 513 N N . ARG A 1 67 ? -9.890 -5.572 0.971 1.00 97.00 67 ARG A N 1
ATOM 514 C CA . ARG A 1 67 ? -9.222 -5.044 -0.230 1.00 97.00 67 ARG A CA 1
ATOM 515 C C . ARG A 1 67 ? -7.730 -5.351 -0.237 1.00 97.00 67 ARG A C 1
ATOM 517 O O . ARG A 1 67 ? -7.214 -5.777 -1.266 1.00 97.00 67 ARG A O 1
ATOM 524 N N . LEU A 1 68 ? -7.065 -5.207 0.907 1.00 95.69 68 LEU A N 1
ATOM 525 C CA . LEU A 1 68 ? -5.659 -5.563 1.067 1.00 95.69 68 LEU A CA 1
ATOM 526 C C . LEU A 1 68 ? -5.427 -7.039 0.722 1.00 95.69 68 LEU A C 1
ATOM 528 O O . LEU A 1 68 ? -4.572 -7.335 -0.107 1.00 95.69 68 LEU A O 1
ATOM 532 N N . LYS A 1 69 ? -6.262 -7.946 1.245 1.00 96.25 69 LYS A N 1
ATOM 533 C CA . LYS A 1 69 ? -6.190 -9.381 0.932 1.00 96.25 69 LYS A CA 1
ATOM 534 C C . LYS A 1 69 ? -6.330 -9.663 -0.567 1.00 96.25 69 LYS A C 1
ATOM 536 O O . LYS A 1 69 ? -5.602 -10.494 -1.103 1.00 96.25 69 LYS A O 1
ATOM 541 N N . ILE A 1 70 ? -7.247 -8.976 -1.253 1.00 95.88 70 ILE A N 1
ATOM 542 C CA . ILE A 1 70 ? -7.426 -9.121 -2.707 1.00 95.88 70 ILE A CA 1
ATOM 543 C C . ILE A 1 70 ? -6.148 -8.697 -3.444 1.00 95.88 70 ILE A C 1
ATOM 545 O O . ILE A 1 70 ? -5.643 -9.447 -4.276 1.00 95.88 70 ILE A O 1
ATOM 549 N N . VAL A 1 71 ? -5.591 -7.533 -3.105 1.00 93.00 71 VAL A N 1
ATOM 550 C CA . VAL A 1 71 ? -4.376 -6.993 -3.743 1.00 93.00 71 VAL A CA 1
ATOM 551 C C . VAL A 1 71 ? -3.144 -7.865 -3.476 1.00 93.00 71 VAL A C 1
ATOM 553 O O . VAL A 1 71 ? -2.296 -8.040 -4.356 1.00 93.00 71 VAL A O 1
ATOM 556 N N . GLU A 1 72 ? -3.036 -8.439 -2.279 1.00 91.19 72 GLU A N 1
ATOM 557 C CA . GLU A 1 72 ? -1.969 -9.377 -1.930 1.00 91.19 72 GLU A CA 1
ATOM 558 C C . GLU A 1 72 ? -2.111 -10.702 -2.694 1.00 91.19 72 GLU A C 1
ATOM 560 O O . GLU A 1 72 ? -1.109 -11.215 -3.184 1.00 91.19 72 GLU A O 1
ATOM 565 N N . SER A 1 73 ? -3.334 -11.209 -2.884 1.00 93.06 73 SER A N 1
ATOM 566 C CA . SER A 1 73 ? -3.581 -12.501 -3.547 1.00 93.06 73 SER A CA 1
ATOM 567 C C . SER A 1 73 ? -3.288 -12.534 -5.053 1.00 93.06 73 SER A C 1
ATOM 569 O O . SER A 1 73 ? -3.052 -13.608 -5.603 1.00 93.06 73 SER A O 1
ATOM 571 N N . ILE A 1 74 ? -3.305 -11.385 -5.734 1.00 88.25 74 ILE A N 1
ATOM 572 C CA . ILE A 1 74 ? -3.141 -11.310 -7.191 1.00 88.25 74 ILE A CA 1
ATOM 573 C C . ILE A 1 74 ? -1.688 -10.960 -7.530 1.00 88.25 74 ILE A C 1
ATOM 575 O O . ILE A 1 74 ? -1.250 -9.827 -7.326 1.00 88.25 74 ILE A O 1
ATOM 579 N N . GLU A 1 75 ? -0.942 -11.911 -8.095 1.00 84.19 75 GLU A N 1
ATOM 580 C CA . GLU A 1 75 ? 0.388 -11.662 -8.666 1.00 84.19 75 GLU A CA 1
ATOM 581 C C . GLU A 1 75 ? 0.293 -11.334 -10.167 1.00 84.19 75 GLU A C 1
ATOM 583 O O . GLU A 1 75 ? -0.180 -12.169 -10.941 1.00 84.19 75 GLU A O 1
ATOM 588 N N . PRO A 1 76 ? 0.735 -10.140 -10.616 1.00 82.38 76 PRO A N 1
ATOM 589 C CA . PRO A 1 76 ? 0.763 -9.822 -12.037 1.00 82.38 76 PRO A CA 1
ATOM 590 C C . PRO A 1 76 ? 1.913 -10.543 -12.754 1.00 82.38 76 PRO A C 1
ATOM 592 O O . PRO A 1 76 ? 2.949 -10.859 -12.161 1.00 82.38 76 PRO A O 1
ATOM 595 N N . ALA A 1 77 ? 1.743 -10.765 -14.058 1.00 81.94 77 ALA A N 1
ATOM 596 C CA . ALA A 1 77 ? 2.799 -11.305 -14.910 1.00 81.94 77 ALA A CA 1
ATOM 597 C C . ALA A 1 77 ? 4.049 -10.402 -14.865 1.00 81.94 77 ALA A C 1
ATOM 599 O O . ALA A 1 77 ? 3.933 -9.178 -14.835 1.00 81.94 77 ALA A O 1
ATOM 600 N N . GLY A 1 78 ? 5.241 -11.005 -14.813 1.00 80.69 78 GLY A N 1
ATOM 601 C CA . GLY A 1 78 ? 6.516 -10.278 -14.722 1.00 80.69 78 GLY A CA 1
ATOM 602 C C . GLY A 1 78 ? 6.841 -9.690 -13.340 1.00 80.69 78 GLY A C 1
ATOM 603 O O . GLY A 1 78 ? 7.900 -9.091 -13.165 1.00 80.69 78 GLY A O 1
ATOM 604 N N . TYR A 1 79 ? 5.983 -9.875 -12.325 1.00 81.19 79 TYR A N 1
ATOM 605 C CA . TYR A 1 79 ? 6.235 -9.337 -10.981 1.00 81.19 79 TYR A CA 1
ATOM 606 C C . TYR A 1 79 ? 7.496 -9.914 -10.330 1.00 81.19 79 TYR A C 1
ATOM 608 O O . TYR A 1 79 ? 8.270 -9.169 -9.735 1.00 81.19 79 TYR A O 1
ATOM 616 N N . LYS A 1 80 ? 7.721 -11.226 -10.460 1.00 83.62 80 LYS A N 1
ATOM 617 C CA . LYS A 1 80 ? 8.890 -11.908 -9.881 1.00 83.62 80 LYS A CA 1
ATOM 618 C C . LYS A 1 80 ? 10.193 -11.433 -10.522 1.00 83.62 80 LYS A C 1
ATOM 620 O O . LYS A 1 80 ? 11.112 -11.042 -9.813 1.00 83.62 80 LYS A O 1
ATOM 625 N N . GLU A 1 81 ? 10.220 -11.354 -11.849 1.00 86.06 81 GLU A N 1
ATOM 626 C CA . GLU A 1 81 ? 11.357 -10.821 -12.610 1.00 86.06 81 GLU A CA 1
ATOM 627 C C . GLU A 1 81 ? 11.650 -9.365 -12.229 1.00 86.06 81 GLU A C 1
ATOM 629 O O . GLU A 1 81 ? 12.800 -8.976 -12.025 1.00 86.06 81 GLU A O 1
ATOM 634 N N . TRP A 1 82 ? 10.604 -8.546 -12.077 1.00 80.94 82 TRP A N 1
ATOM 635 C CA . TRP A 1 82 ? 10.750 -7.184 -11.577 1.00 80.94 82 TRP A CA 1
ATOM 636 C C . TRP A 1 82 ? 11.320 -7.159 -10.153 1.00 80.94 82 TRP A C 1
ATOM 638 O O . TRP A 1 82 ? 12.264 -6.414 -9.901 1.00 80.94 82 TRP A O 1
ATOM 648 N N . GLN A 1 83 ? 10.814 -7.989 -9.234 1.00 79.12 83 GLN A N 1
ATOM 649 C CA . GLN A 1 83 ? 11.332 -8.072 -7.865 1.00 79.12 83 GLN A CA 1
ATOM 650 C C . GLN A 1 83 ? 12.813 -8.464 -7.837 1.00 79.12 83 GLN A C 1
ATOM 652 O O . GLN A 1 83 ? 13.582 -7.872 -7.085 1.00 79.12 83 GLN A O 1
ATOM 657 N N . GLU A 1 84 ? 13.229 -9.432 -8.651 1.00 86.69 84 GLU A N 1
ATOM 658 C CA . GLU A 1 84 ? 14.629 -9.852 -8.763 1.00 86.69 84 GLU A CA 1
ATOM 659 C C . GLU A 1 84 ? 15.516 -8.733 -9.310 1.00 86.69 84 GLU A C 1
ATOM 661 O O . GLU A 1 84 ? 16.576 -8.455 -8.745 1.00 86.69 84 GLU A O 1
ATOM 666 N N . ARG A 1 85 ? 15.061 -8.030 -10.356 1.00 82.62 85 ARG A N 1
ATOM 667 C CA . ARG A 1 85 ? 15.753 -6.848 -10.894 1.00 82.62 85 ARG A CA 1
ATOM 668 C C . ARG A 1 85 ? 15.904 -5.757 -9.841 1.00 82.62 85 ARG A C 1
ATOM 670 O O . ARG A 1 85 ? 16.983 -5.186 -9.711 1.00 82.62 85 ARG A O 1
ATOM 677 N N . VAL A 1 86 ? 14.847 -5.473 -9.077 1.00 79.00 86 VAL A N 1
ATOM 678 C CA . VAL A 1 86 ? 14.896 -4.479 -7.999 1.00 79.00 86 VAL A CA 1
ATOM 679 C C . VAL A 1 86 ? 15.840 -4.926 -6.886 1.00 79.00 86 VAL A C 1
ATOM 681 O O . VAL A 1 86 ? 16.661 -4.121 -6.463 1.00 79.00 86 VAL A O 1
ATOM 684 N N . LYS A 1 87 ? 15.791 -6.191 -6.450 1.00 80.31 87 LYS A N 1
ATOM 685 C CA . LYS A 1 87 ? 16.717 -6.736 -5.442 1.00 80.31 87 LYS A CA 1
ATOM 686 C C . LYS A 1 87 ? 18.172 -6.619 -5.885 1.00 80.31 87 LYS A C 1
ATOM 688 O O . LYS A 1 87 ? 18.996 -6.175 -5.096 1.00 80.31 87 LYS A O 1
ATOM 693 N N . ARG A 1 88 ? 18.476 -6.951 -7.144 1.00 83.81 88 ARG A N 1
ATOM 694 C CA . ARG A 1 88 ? 19.824 -6.818 -7.712 1.00 83.81 88 ARG A CA 1
ATOM 695 C C . ARG A 1 88 ? 20.302 -5.366 -7.688 1.00 83.81 88 ARG A C 1
ATOM 697 O O . ARG A 1 88 ? 21.354 -5.086 -7.135 1.00 83.81 88 ARG A O 1
ATOM 704 N N . GLN A 1 89 ? 19.476 -4.443 -8.181 1.00 78.31 89 GLN A N 1
ATOM 705 C CA . GLN A 1 89 ? 19.782 -3.008 -8.159 1.00 78.31 89 GLN A CA 1
ATOM 706 C C . GLN A 1 89 ? 19.960 -2.463 -6.738 1.00 78.31 89 GLN A C 1
ATOM 708 O O . GLN A 1 89 ? 20.765 -1.564 -6.516 1.00 78.31 89 GLN A O 1
ATOM 713 N N . LEU A 1 90 ? 19.183 -2.965 -5.773 1.00 74.44 90 LEU A N 1
ATOM 714 C CA . LEU A 1 90 ? 19.316 -2.576 -4.373 1.00 74.44 90 LEU A CA 1
ATOM 715 C C . LEU A 1 90 ? 20.584 -3.146 -3.742 1.00 74.44 9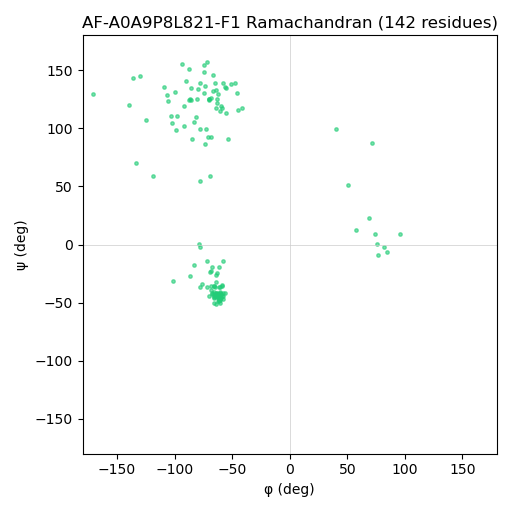0 LEU A C 1
ATOM 717 O O . LEU A 1 90 ? 21.171 -2.434 -2.945 1.00 74.44 90 LEU A O 1
ATOM 721 N N . ALA A 1 91 ? 21.007 -4.364 -4.087 1.00 79.00 91 ALA A N 1
ATOM 722 C CA . ALA A 1 91 ? 22.265 -4.942 -3.615 1.00 79.00 91 ALA A CA 1
ATOM 723 C C . ALA A 1 91 ? 23.471 -4.164 -4.167 1.00 79.00 91 ALA A C 1
ATOM 725 O O . ALA A 1 91 ? 24.285 -3.682 -3.389 1.00 79.00 91 ALA A O 1
ATOM 726 N N . GLU A 1 92 ? 23.501 -3.926 -5.483 1.00 78.12 92 GLU A N 1
ATOM 727 C CA . GLU A 1 92 ? 24.529 -3.110 -6.151 1.00 78.12 92 GLU A CA 1
ATOM 728 C C . GLU A 1 92 ? 24.611 -1.695 -5.551 1.00 78.12 92 GLU A C 1
ATOM 730 O O . GLU A 1 92 ? 25.694 -1.167 -5.310 1.00 78.12 92 GLU A O 1
ATOM 735 N N . ARG A 1 93 ? 23.459 -1.070 -5.263 1.00 65.38 93 ARG A N 1
ATOM 736 C CA . ARG A 1 93 ? 23.416 0.252 -4.618 1.00 65.38 93 ARG A CA 1
ATOM 737 C C . ARG A 1 93 ? 23.722 0.212 -3.124 1.00 65.38 93 ARG A C 1
ATOM 739 O O . ARG A 1 93 ? 24.289 1.176 -2.638 1.00 65.38 93 ARG A O 1
ATOM 746 N N . ALA A 1 94 ? 23.342 -0.838 -2.399 1.00 65.00 94 ALA A N 1
ATOM 747 C CA . ALA A 1 94 ? 23.618 -0.975 -0.968 1.00 65.00 94 ALA A CA 1
ATOM 748 C C . ALA A 1 94 ? 25.120 -1.116 -0.706 1.00 65.00 94 ALA A C 1
ATOM 750 O O . ALA A 1 94 ? 25.619 -0.541 0.255 1.00 65.00 94 ALA A O 1
ATOM 751 N N . GLU A 1 95 ? 25.841 -1.798 -1.597 1.00 49.12 95 GLU A N 1
ATOM 752 C CA . GLU A 1 95 ? 27.306 -1.820 -1.581 1.00 49.12 95 GLU A CA 1
ATOM 753 C C . GLU A 1 95 ? 27.906 -0.427 -1.839 1.00 49.12 95 GLU A C 1
ATOM 755 O O . GLU A 1 95 ? 28.932 -0.080 -1.259 1.00 49.12 95 GLU A O 1
ATOM 760 N N . ALA A 1 96 ? 27.236 0.411 -2.637 1.00 50.72 96 ALA A N 1
ATOM 761 C CA . ALA A 1 96 ? 27.641 1.795 -2.887 1.00 50.72 96 ALA A CA 1
ATOM 762 C C . ALA A 1 96 ? 27.179 2.800 -1.807 1.00 50.72 96 ALA A C 1
ATOM 764 O O . ALA A 1 96 ? 27.708 3.908 -1.739 1.00 50.72 96 ALA A O 1
ATOM 765 N N . SER A 1 97 ? 26.200 2.447 -0.966 1.00 40.81 97 SER A N 1
ATOM 766 C CA . SER A 1 97 ? 25.571 3.330 0.024 1.00 40.81 97 SER A CA 1
ATOM 767 C C . SER A 1 97 ? 25.767 2.818 1.453 1.00 40.81 97 SER A C 1
ATOM 769 O O . SER A 1 97 ? 24.800 2.575 2.176 1.00 40.81 97 SER A O 1
ATOM 771 N N . VAL A 1 98 ? 27.015 2.657 1.886 1.00 35.53 98 VAL A N 1
ATOM 772 C CA . VAL A 1 98 ? 27.328 2.618 3.319 1.00 35.53 98 VAL A CA 1
ATOM 773 C C . VAL A 1 98 ? 27.477 4.068 3.790 1.00 35.53 98 VAL A C 1
ATOM 775 O O . VAL A 1 98 ? 28.552 4.653 3.706 1.00 35.53 98 VAL A O 1
ATOM 778 N N . ALA A 1 99 ? 26.374 4.662 4.247 1.00 33.88 99 ALA A N 1
ATOM 779 C CA . ALA A 1 99 ? 26.346 5.927 4.984 1.00 33.88 99 ALA A CA 1
ATOM 780 C C . ALA A 1 99 ? 25.503 5.739 6.265 1.00 33.88 99 ALA A C 1
ATOM 782 O O . ALA A 1 99 ? 24.566 4.936 6.249 1.00 33.88 99 ALA A O 1
ATOM 783 N N . PRO A 1 100 ? 25.870 6.395 7.383 1.00 32.72 100 PRO A N 1
ATOM 784 C CA . PRO A 1 100 ? 25.505 5.970 8.732 1.00 32.72 100 PRO A CA 1
ATOM 785 C C . PRO A 1 100 ? 24.024 6.192 9.065 1.00 32.72 100 PRO A C 1
ATOM 787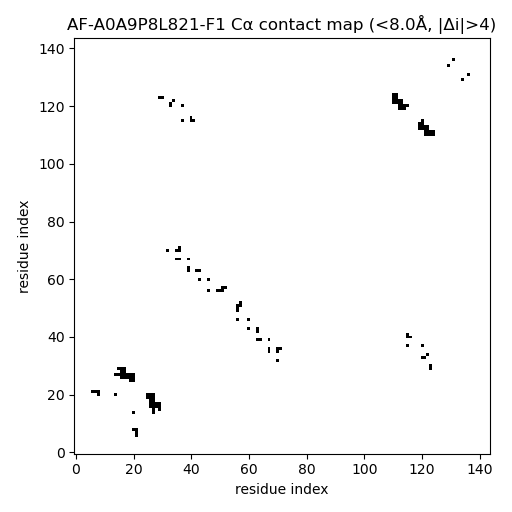 O O . PRO A 1 100 ? 23.333 7.006 8.456 1.00 32.72 100 PRO A O 1
ATOM 790 N N . GLU A 1 101 ? 23.560 5.420 10.045 1.00 27.44 101 GLU A N 1
ATOM 791 C CA . GLU A 1 101 ? 22.167 5.274 10.458 1.00 27.44 101 GLU A CA 1
ATOM 792 C C . GLU A 1 101 ? 21.388 6.588 10.642 1.00 27.44 101 GLU A C 1
ATOM 794 O O . GLU A 1 101 ? 21.862 7.545 11.251 1.00 27.44 101 GLU A O 1
ATOM 799 N N . GLY A 1 102 ? 20.127 6.578 10.190 1.00 32.72 102 GLY A N 1
ATOM 800 C CA . GLY A 1 102 ? 19.101 7.524 10.645 1.00 32.72 102 GLY A CA 1
ATOM 801 C C . GLY A 1 102 ? 18.856 8.770 9.787 1.00 32.72 102 GLY A C 1
ATOM 802 O O . GLY A 1 102 ? 18.105 9.642 10.218 1.00 32.72 102 GLY A O 1
ATOM 803 N N . GLY A 1 103 ? 19.424 8.874 8.583 1.00 26.19 103 GLY A N 1
ATOM 804 C CA . GLY A 1 103 ? 19.191 10.007 7.679 1.00 26.19 103 GLY A CA 1
ATOM 805 C C . GLY A 1 103 ? 18.280 9.666 6.499 1.00 26.19 103 GLY A C 1
ATOM 806 O O . GLY A 1 103 ? 18.591 8.781 5.704 1.00 26.19 103 GLY A O 1
ATOM 807 N N . VAL A 1 104 ? 17.178 10.405 6.333 1.00 36.00 104 VAL A N 1
ATOM 808 C CA . VAL A 1 104 ? 16.429 10.453 5.066 1.00 36.00 104 VAL A CA 1
ATOM 809 C C . VAL A 1 104 ? 17.322 11.181 4.057 1.00 36.00 104 VAL A C 1
ATOM 811 O O . VAL A 1 104 ? 17.361 12.408 4.027 1.00 36.00 104 VAL A O 1
ATOM 814 N N . ALA A 1 105 ? 18.121 10.435 3.295 1.00 31.03 105 ALA A N 1
ATOM 815 C CA . ALA A 1 105 ? 19.037 11.020 2.323 1.00 31.03 105 ALA A CA 1
ATOM 816 C C . ALA A 1 105 ? 18.251 11.567 1.119 1.00 31.03 105 ALA A C 1
ATOM 818 O O . ALA A 1 105 ? 17.844 10.825 0.223 1.00 31.03 105 ALA A O 1
ATOM 819 N N . LEU A 1 106 ? 18.028 12.881 1.129 1.00 42.22 106 LEU A N 1
ATOM 820 C CA . LEU A 1 106 ? 17.695 13.680 -0.043 1.00 42.22 106 LEU A CA 1
ATOM 821 C C . LEU A 1 106 ? 18.993 14.220 -0.648 1.00 42.22 106 LEU A C 1
ATOM 823 O O . LEU A 1 106 ? 19.530 15.197 -0.149 1.00 42.22 106 LEU A O 1
ATOM 827 N N . GLU A 1 107 ? 19.459 13.593 -1.727 1.00 29.06 107 GLU A N 1
ATOM 828 C CA . GLU A 1 107 ? 20.087 14.254 -2.882 1.00 29.06 107 GLU A CA 1
ATOM 829 C C . GLU A 1 107 ? 20.283 13.215 -4.002 1.00 29.06 107 GLU A C 1
ATOM 831 O O . GLU A 1 107 ? 20.781 12.120 -3.759 1.00 29.06 107 GLU A O 1
ATOM 836 N N . GLY A 1 108 ? 19.848 13.530 -5.227 1.00 33.34 108 GLY A N 1
ATOM 837 C CA . GLY A 1 108 ? 20.176 12.757 -6.435 1.00 33.34 108 GLY A CA 1
ATOM 838 C C . GLY A 1 108 ? 19.525 11.369 -6.593 1.00 33.34 108 GLY A C 1
ATOM 839 O O . GLY A 1 108 ? 20.118 10.336 -6.306 1.00 33.34 108 GLY A O 1
ATOM 840 N N . GLY A 1 109 ? 18.322 11.306 -7.177 1.00 39.69 109 GLY A N 1
ATOM 841 C CA . GLY A 1 109 ? 17.894 10.124 -7.960 1.00 39.69 109 GLY A CA 1
ATOM 842 C C . GLY A 1 109 ? 17.629 8.798 -7.213 1.00 39.69 109 GLY A C 1
ATOM 843 O O . GLY A 1 109 ? 17.680 7.717 -7.816 1.00 39.69 109 GLY A O 1
ATOM 844 N N . GLY A 1 110 ? 17.332 8.838 -5.913 1.00 41.25 110 GLY A N 1
ATOM 845 C CA . GLY A 1 110 ? 16.960 7.658 -5.124 1.00 41.25 110 GLY A CA 1
ATOM 846 C C . GLY A 1 110 ? 15.464 7.327 -5.192 1.00 41.25 110 GLY A C 1
ATOM 847 O O . GLY A 1 110 ? 14.620 8.205 -5.033 1.00 41.25 110 GLY A O 1
ATOM 848 N N . ARG A 1 111 ? 15.109 6.046 -5.382 1.00 47.38 111 ARG A N 1
ATOM 849 C CA . ARG A 1 111 ? 13.746 5.563 -5.093 1.00 47.38 111 ARG A CA 1
ATOM 850 C C . ARG A 1 111 ? 13.513 5.731 -3.589 1.00 47.38 111 ARG A C 1
ATOM 852 O O . ARG A 1 111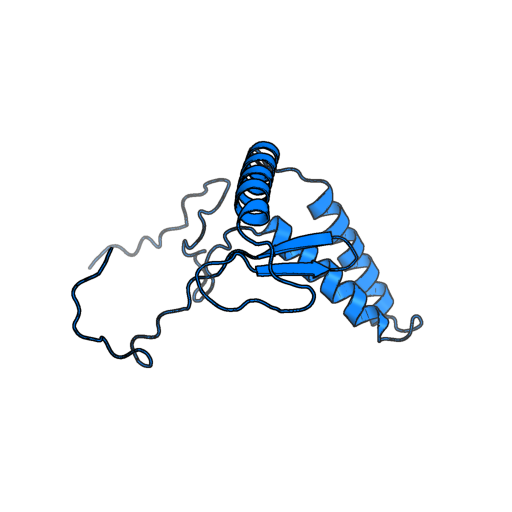 ? 14.323 5.227 -2.812 1.00 47.38 111 ARG A O 1
ATOM 859 N N . LEU A 1 112 ? 12.455 6.429 -3.177 1.00 52.88 112 LEU A N 1
ATOM 860 C CA . LEU A 1 112 ? 12.188 6.651 -1.753 1.00 52.88 112 LEU A CA 1
ATOM 861 C C . LEU A 1 112 ? 11.902 5.292 -1.100 1.00 52.88 112 LEU A C 1
ATOM 863 O O . LEU A 1 112 ? 10.952 4.603 -1.483 1.00 52.88 112 LEU A O 1
ATOM 867 N N . ARG A 1 113 ? 12.746 4.892 -0.144 1.00 55.66 113 ARG A N 1
ATOM 868 C CA . ARG A 1 113 ? 12.481 3.740 0.721 1.00 55.66 113 ARG A CA 1
ATOM 869 C C . ARG A 1 113 ? 11.547 4.210 1.831 1.00 55.66 113 ARG A C 1
ATOM 871 O O . ARG A 1 113 ? 11.958 4.984 2.689 1.00 55.66 113 ARG A O 1
ATOM 878 N N . ALA A 1 114 ? 10.297 3.766 1.805 1.00 59.22 114 ALA A N 1
ATOM 879 C CA . ALA A 1 114 ? 9.371 3.948 2.915 1.00 59.22 114 ALA A CA 1
ATOM 880 C C . ALA A 1 114 ? 9.266 2.615 3.659 1.00 59.22 114 ALA A C 1
ATOM 882 O O . ALA A 1 114 ? 8.743 1.643 3.118 1.00 59.22 114 ALA A O 1
ATOM 883 N N . VAL A 1 115 ? 9.792 2.549 4.880 1.00 58.81 115 VAL A N 1
ATOM 884 C CA . VAL A 1 115 ? 9.615 1.377 5.745 1.00 58.81 115 VAL A CA 1
ATOM 885 C C . VAL A 1 115 ? 8.314 1.554 6.509 1.00 58.81 115 VAL A C 1
ATOM 887 O O . VAL A 1 115 ? 8.106 2.575 7.162 1.00 58.81 115 VAL A O 1
ATOM 890 N N . TYR A 1 116 ? 7.425 0.574 6.402 1.00 57.66 116 TYR A N 1
ATOM 891 C CA . TYR A 1 116 ? 6.135 0.602 7.068 1.00 57.66 116 TYR A CA 1
ATOM 892 C C . TYR A 1 116 ? 5.792 -0.781 7.613 1.00 57.66 116 TYR A C 1
ATOM 894 O O . TYR A 1 116 ? 5.708 -1.734 6.843 1.00 57.66 116 TYR A O 1
ATOM 902 N N . ASP A 1 117 ? 5.604 -0.894 8.931 1.00 52.56 117 ASP A N 1
ATOM 903 C CA . ASP A 1 117 ? 5.236 -2.147 9.616 1.00 52.56 117 ASP A CA 1
ATOM 904 C C . ASP A 1 117 ? 6.153 -3.337 9.241 1.00 52.56 117 ASP A C 1
ATOM 906 O O . ASP A 1 117 ? 5.702 -4.388 8.788 1.00 52.56 117 ASP A O 1
ATOM 910 N N . ASN A 1 118 ? 7.477 -3.133 9.341 1.00 64.50 118 ASN A N 1
ATOM 911 C CA . ASN A 1 118 ? 8.532 -4.076 8.919 1.00 64.50 118 ASN A CA 1
ATOM 912 C C . ASN A 1 118 ? 8.502 -4.497 7.434 1.00 64.50 118 ASN A C 1
ATOM 914 O O . ASN A 1 118 ? 9.205 -5.429 7.040 1.00 64.50 118 ASN A O 1
ATOM 918 N N . ARG A 1 119 ? 7.723 -3.817 6.585 1.00 65.44 119 ARG A N 1
ATOM 919 C CA . ARG A 1 119 ? 7.728 -4.003 5.130 1.00 65.44 119 ARG A CA 1
ATOM 920 C C . ARG A 1 119 ? 8.412 -2.812 4.469 1.00 65.44 119 ARG A C 1
ATOM 922 O O . ARG A 1 119 ? 8.071 -1.659 4.729 1.00 65.44 119 ARG A O 1
ATOM 929 N N . GLU A 1 120 ? 9.380 -3.087 3.603 1.00 67.00 120 GLU A N 1
ATOM 930 C CA . GLU A 1 120 ? 10.033 -2.054 2.803 1.00 67.00 120 GLU A CA 1
ATOM 931 C C . GLU A 1 120 ? 9.233 -1.783 1.526 1.00 67.00 120 GLU A C 1
ATOM 933 O O . GLU A 1 120 ? 8.978 -2.686 0.724 1.00 67.00 120 GLU A O 1
ATOM 938 N N . PHE A 1 121 ? 8.861 -0.523 1.315 1.00 65.94 121 PHE A N 1
ATOM 939 C CA . PHE A 1 121 ? 8.220 -0.052 0.096 1.00 65.94 121 PHE A CA 1
ATOM 940 C C . PHE A 1 121 ? 9.185 0.817 -0.696 1.00 65.94 121 PHE A C 1
ATOM 942 O O . PHE A 1 121 ? 9.857 1.697 -0.160 1.00 65.94 121 PHE A O 1
ATOM 949 N N . VAL A 1 122 ? 9.221 0.579 -2.002 1.00 62.59 122 VAL A N 1
ATOM 950 C CA . VAL A 1 122 ? 9.985 1.379 -2.951 1.00 62.59 122 VAL A CA 1
ATOM 951 C C . VAL A 1 122 ? 8.993 2.287 -3.664 1.00 62.59 122 VAL A C 1
ATOM 953 O O . VAL A 1 122 ? 8.229 1.815 -4.508 1.00 62.59 122 VAL A O 1
ATOM 956 N N . ALA A 1 123 ? 8.965 3.572 -3.314 1.00 55.56 123 ALA A N 1
ATOM 957 C CA . ALA A 1 123 ? 8.144 4.528 -4.041 1.00 55.56 123 ALA A CA 1
ATOM 958 C C . ALA A 1 123 ? 8.877 4.954 -5.320 1.00 55.56 123 ALA A C 1
ATOM 960 O O . ALA A 1 123 ? 10.032 5.394 -5.292 1.00 55.56 123 ALA A O 1
ATOM 961 N N . THR A 1 124 ? 8.201 4.800 -6.456 1.00 52.81 124 THR A N 1
ATOM 962 C CA . THR A 1 124 ? 8.648 5.385 -7.720 1.00 52.81 124 THR A CA 1
ATOM 963 C C . THR A 1 124 ? 8.471 6.895 -7.616 1.00 52.81 124 THR A C 1
ATOM 965 O O . THR A 1 124 ? 7.371 7.354 -7.309 1.00 52.81 124 THR A O 1
ATOM 968 N N . LYS A 1 125 ? 9.541 7.664 -7.852 1.00 58.53 125 LYS A N 1
ATOM 969 C CA . LYS A 1 125 ? 9.446 9.122 -7.977 1.00 58.53 125 LYS A CA 1
ATOM 970 C C . LYS A 1 125 ? 8.477 9.417 -9.125 1.00 58.53 125 LYS A C 1
ATOM 972 O O . LYS A 1 125 ? 8.724 8.989 -10.249 1.00 58.53 125 LYS A O 1
ATOM 977 N N . LEU A 1 126 ? 7.365 10.082 -8.824 1.00 53.53 126 LEU A N 1
ATOM 978 C CA . LEU A 1 126 ? 6.593 10.779 -9.845 1.00 53.53 126 LEU A CA 1
ATOM 979 C C . LEU A 1 126 ? 7.473 11.944 -10.287 1.00 53.53 126 LEU A C 1
ATOM 981 O O . LEU A 1 126 ? 7.988 12.671 -9.432 1.00 53.53 126 LEU A O 1
ATOM 985 N N . GLU A 1 127 ? 7.728 12.066 -11.587 1.00 56.31 127 GLU A N 1
ATOM 986 C CA . GLU A 1 127 ? 8.361 13.282 -12.085 1.00 56.31 127 GLU A CA 1
ATOM 987 C C . GLU A 1 127 ? 7.511 14.474 -11.633 1.00 56.31 127 GLU A C 1
ATOM 989 O O . GLU A 1 127 ? 6.279 14.368 -11.650 1.00 56.31 127 GLU A O 1
ATOM 994 N N . PRO A 1 128 ? 8.139 15.543 -11.109 1.00 57.16 128 PRO A N 1
ATOM 995 C CA . PRO A 1 128 ? 7.387 16.709 -10.686 1.00 57.16 128 PRO A CA 1
ATOM 996 C C . PRO A 1 128 ? 6.570 17.215 -11.874 1.00 57.16 128 PRO A C 1
ATOM 998 O O . PRO A 1 128 ? 7.066 17.267 -12.998 1.00 57.16 128 PRO A O 1
ATOM 1001 N N . GLU A 1 129 ? 5.310 17.551 -11.618 1.00 56.78 129 GLU A N 1
ATOM 1002 C CA . GLU A 1 129 ? 4.477 18.226 -12.603 1.00 56.78 129 GLU A CA 1
ATOM 1003 C C . GLU A 1 129 ? 5.149 19.562 -12.937 1.00 56.78 129 GLU A C 1
ATOM 1005 O O . GLU A 1 129 ? 5.351 20.400 -12.059 1.00 56.78 129 GLU A O 1
ATOM 1010 N N . TYR A 1 130 ? 5.589 19.709 -14.185 1.00 56.56 130 TYR A N 1
ATOM 1011 C CA . TYR A 1 130 ? 6.224 20.928 -14.666 1.00 56.56 130 TYR A CA 1
ATOM 1012 C C . TYR A 1 130 ? 5.120 21.959 -14.926 1.00 56.56 130 TYR A C 1
ATOM 1014 O O . TYR A 1 130 ? 4.428 21.883 -15.941 1.00 56.56 130 TYR A O 1
ATOM 1022 N N . ASP A 1 131 ? 4.902 22.880 -13.985 1.00 66.75 131 ASP A N 1
ATOM 1023 C CA . ASP A 1 131 ? 4.019 24.026 -14.208 1.00 66.75 131 ASP A CA 1
ATOM 1024 C C . ASP A 1 131 ? 4.808 25.112 -14.939 1.00 66.75 131 ASP A C 1
ATOM 1026 O O . ASP A 1 131 ? 5.628 25.807 -14.343 1.00 66.75 131 ASP A O 1
ATOM 1030 N N . GLU A 1 132 ? 4.539 25.274 -16.232 1.00 60.44 132 GLU A N 1
ATOM 1031 C CA . GLU A 1 132 ? 5.157 26.294 -17.091 1.00 60.44 132 GLU A CA 1
ATOM 1032 C C . GLU A 1 132 ? 4.943 27.737 -16.582 1.00 60.44 132 GLU A C 1
ATOM 1034 O O . GLU A 1 132 ? 5.595 28.663 -17.060 1.00 60.44 132 GLU A O 1
ATOM 1039 N N . ARG A 1 133 ? 4.015 27.961 -15.636 1.00 67.06 133 ARG A N 1
ATOM 1040 C CA . ARG A 1 133 ? 3.779 29.273 -15.005 1.00 67.06 133 ARG A CA 1
ATOM 1041 C C . ARG A 1 133 ? 4.681 29.531 -13.801 1.00 67.06 133 ARG A C 1
ATOM 1043 O O . ARG A 1 133 ? 4.896 30.691 -13.463 1.00 67.06 133 ARG A O 1
ATOM 1050 N N . GLU A 1 134 ? 5.125 28.476 -13.121 1.00 64.50 134 GLU A N 1
ATOM 1051 C CA . GLU A 1 134 ? 5.970 28.566 -11.922 1.00 64.50 134 GLU A CA 1
ATOM 1052 C C . GLU A 1 134 ? 7.438 28.275 -12.241 1.00 64.50 134 GLU A C 1
ATOM 1054 O O . GLU A 1 134 ? 8.332 28.833 -11.608 1.00 64.50 134 GLU A O 1
ATOM 1059 N N . VAL A 1 135 ? 7.690 27.416 -13.230 1.00 62.62 135 VAL A N 1
ATOM 1060 C CA . VAL A 1 135 ? 9.029 27.080 -13.696 1.00 62.62 135 VAL A CA 1
ATOM 1061 C C . VAL A 1 135 ? 9.325 27.908 -14.938 1.00 62.62 135 VAL A C 1
ATOM 1063 O O . VAL A 1 135 ? 8.889 27.586 -16.042 1.00 62.62 135 VAL A O 1
ATOM 1066 N N . GLU A 1 136 ? 10.053 29.006 -14.740 1.00 64.81 136 GLU A N 1
ATOM 1067 C CA . GLU A 1 136 ? 10.566 29.807 -15.846 1.00 64.81 136 GLU A CA 1
ATOM 1068 C C . GLU A 1 136 ? 11.526 28.958 -16.685 1.00 64.81 136 GLU A C 1
ATOM 1070 O O . GLU A 1 136 ? 12.437 28.307 -16.169 1.00 64.81 136 GLU A O 1
ATOM 1075 N N . TRP A 1 137 ? 11.296 28.957 -17.995 1.00 63.31 137 TRP A N 1
ATOM 1076 C CA . TRP A 1 137 ? 12.197 28.349 -18.962 1.00 63.31 137 TRP A CA 1
ATOM 1077 C C . TRP A 1 137 ? 13.572 29.030 -18.870 1.00 63.31 137 TRP A C 1
ATOM 1079 O O . TRP A 1 137 ? 13.688 30.233 -19.102 1.00 63.31 137 TRP A O 1
ATOM 1089 N N . ASP A 1 138 ? 14.611 28.264 -18.539 1.00 64.88 138 ASP A N 1
ATOM 1090 C CA . ASP A 1 138 ? 15.983 28.743 -18.307 1.00 64.88 138 ASP A CA 1
ATOM 1091 C C . ASP A 1 138 ? 16.777 29.008 -19.597 1.00 64.88 138 ASP A C 1
ATOM 1093 O O . ASP A 1 138 ? 17.917 29.469 -19.557 1.00 64.88 138 ASP A O 1
ATOM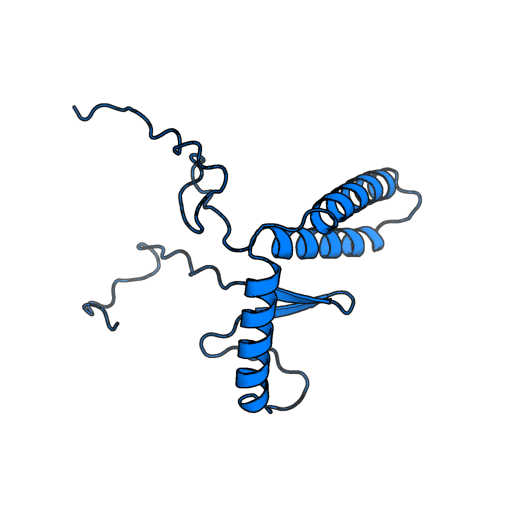 1097 N N . GLY A 1 139 ? 16.164 28.786 -20.760 1.00 61.31 139 GLY A N 1
ATOM 1098 C CA . GLY A 1 139 ? 16.771 29.086 -22.051 1.00 61.31 139 GLY A CA 1
ATOM 1099 C C . GLY A 1 139 ? 17.727 28.017 -22.568 1.00 61.31 139 GLY A C 1
ATOM 1100 O O . GLY A 1 139 ? 18.236 28.161 -23.683 1.00 61.31 139 GLY A O 1
ATOM 1101 N N . GLU A 1 140 ? 17.963 26.939 -21.819 1.00 58.34 140 GLU A N 1
ATOM 1102 C CA . GLU A 1 140 ? 18.891 25.895 -22.240 1.00 58.34 140 GLU A CA 1
ATOM 1103 C C . GLU A 1 140 ? 18.189 24.833 -23.099 1.00 58.34 140 GLU A C 1
ATOM 1105 O O . GLU A 1 140 ? 17.199 24.200 -22.727 1.00 58.34 140 GLU A O 1
ATOM 1110 N N . THR A 1 141 ? 18.718 24.606 -24.302 1.00 45.66 141 THR A N 1
ATOM 1111 C CA . THR A 1 141 ? 18.348 23.456 -25.130 1.00 45.66 141 THR A CA 1
ATOM 1112 C C . THR A 1 141 ? 18.912 22.184 -24.507 1.00 45.66 141 THR A C 1
ATOM 1114 O O . THR A 1 141 ? 20.047 21.824 -24.799 1.00 45.66 141 THR A O 1
ATOM 1117 N N . GLY A 1 142 ? 18.106 21.532 -23.666 1.00 44.59 142 GLY A N 1
ATOM 1118 C CA . GLY A 1 142 ? 18.153 20.109 -23.312 1.00 44.59 142 GLY A CA 1
ATOM 1119 C C . GLY A 1 142 ? 19.539 19.493 -23.109 1.00 44.59 142 GLY A C 1
ATOM 1120 O O . GLY A 1 142 ? 20.165 19.039 -24.066 1.00 44.59 142 GLY A O 1
ATOM 1121 N N . SER A 1 143 ? 19.962 19.362 -21.852 1.00 28.47 143 SER A N 1
ATOM 1122 C CA . SER A 1 143 ? 20.993 18.383 -21.493 1.00 28.47 143 SER A CA 1
ATOM 1123 C C . SER A 1 143 ? 20.339 16.989 -21.376 1.00 28.47 143 SER A C 1
ATOM 1125 O O . SER A 1 143 ? 19.246 16.906 -20.810 1.00 28.47 143 SER A O 1
ATOM 1127 N N . PRO A 1 144 ? 20.932 15.931 -21.965 1.00 43.56 144 PRO A N 1
ATOM 1128 C CA . PRO A 1 144 ? 20.331 14.597 -22.093 1.00 43.56 144 PRO A CA 1
ATOM 1129 C C . PRO A 1 144 ? 20.119 13.849 -20.770 1.00 43.56 144 PRO A C 1
ATOM 1131 O O . PRO A 1 144 ? 20.869 14.102 -19.799 1.00 43.56 144 PRO A O 1
#